Protein AF-A0A2N5WC73-F1 (afdb_monomer_lite)

Secondary structure (DSSP, 8-state):
--HHHHHHHHHHHHHHHHHHHHHHHHHHHHHHTT-HHHHHHHHHHHHHHHHHHHHHHHHHHHHHTTT--S-SEEE-SSSSSEEE-TTSHHHHHHHHHHHHHHHHHHHHHHHHHHHHHH-

pLDDT: mean 94.65, std 5.19, range [55.88, 98.25]

Foldseek 3Di:
DDPVLLVVLLCLLVVLVVLLVVLQVQLVVCVVVVVNLSNLVSQLSSLVSQLRNLCSQQVVLCVVCVVPADDQWDAGSRDHDIDGRCNYPVSVVVSVVSNVVSVVSNVVSVVVNVVVVVD

Radius of gyration: 16.81 Å; chains: 1; bounding box: 43×26×48 Å

Organism: Lactococcus lactis subsp. lactis (NCBI:txid1360)

Sequence (119 aa):
MNKEEIKKYKSLFWSSTIGSLISSAITIISFLMMNLKLGFMFMLLTAILLLTSYLSEFTSLKKEYKDNTISFSVPSLIKKGYSVNPNTTKGKISWLTKFTFPIVLSLACIFALIVFYWN

Structure (mmCIF, N/CA/C/O backbone):
data_AF-A0A2N5WC73-F1
#
_entry.id   AF-A0A2N5WC73-F1
#
loop_
_atom_site.group_PDB
_atom_site.id
_atom_site.type_symbol
_atom_site.label_atom_id
_atom_site.label_alt_id
_atom_site.label_comp_id
_atom_site.label_asym_id
_atom_site.label_entity_id
_atom_site.label_seq_id
_atom_site.pdbx_PDB_ins_code
_atom_site.Cartn_x
_atom_site.Cartn_y
_atom_site.Cartn_z
_atom_site.occupancy
_atom_site.B_iso_or_equiv
_atom_site.auth_seq_id
_atom_site.auth_comp_id
_atom_site.auth_asym_id
_atom_site.auth_atom_id
_atom_site.pdbx_PDB_model_num
ATOM 1 N N . MET A 1 1 ? 12.903 7.164 -15.396 1.00 88.81 1 MET A N 1
ATOM 2 C CA . MET A 1 1 ? 12.243 8.171 -14.523 1.00 88.81 1 MET A CA 1
ATOM 3 C C . MET A 1 1 ? 13.326 9.054 -13.893 1.00 88.81 1 MET A C 1
ATOM 5 O O . MET A 1 1 ? 14.458 8.588 -13.812 1.00 88.81 1 MET A O 1
ATOM 9 N N . ASN A 1 2 ? 13.068 10.309 -13.492 1.00 91.75 2 ASN A N 1
ATOM 10 C CA . ASN A 1 2 ? 14.135 11.144 -12.899 1.00 91.75 2 ASN A CA 1
ATOM 11 C C . ASN A 1 2 ? 14.372 10.803 -11.404 1.00 91.75 2 ASN A C 1
ATOM 13 O O . ASN A 1 2 ? 13.539 10.162 -10.758 1.00 91.75 2 ASN A O 1
ATOM 17 N N . LYS A 1 3 ? 15.520 11.213 -10.841 1.00 91.88 3 LYS A N 1
ATOM 18 C CA . LYS A 1 3 ? 15.904 10.874 -9.452 1.00 91.88 3 LYS A CA 1
ATOM 19 C C . LYS A 1 3 ? 14.964 11.472 -8.397 1.00 91.88 3 LYS A C 1
ATOM 21 O O . LYS A 1 3 ? 14.707 10.835 -7.376 1.00 91.88 3 LYS A O 1
ATOM 26 N N . GLU A 1 4 ? 14.457 12.679 -8.628 1.00 94.12 4 GLU A N 1
ATOM 27 C CA . GLU A 1 4 ? 13.560 13.374 -7.695 1.00 94.12 4 GLU A CA 1
ATOM 28 C C . GLU A 1 4 ? 12.200 12.684 -7.592 1.00 94.12 4 GLU A C 1
ATOM 30 O O . GLU A 1 4 ? 11.661 12.498 -6.502 1.00 94.12 4 GLU A O 1
ATOM 35 N N . GLU A 1 5 ? 11.676 12.224 -8.722 1.00 92.56 5 GLU A N 1
ATOM 36 C CA . GLU A 1 5 ? 10.417 11.503 -8.802 1.00 92.56 5 GLU A CA 1
ATOM 37 C C . GLU A 1 5 ? 10.519 10.138 -8.104 1.00 92.56 5 GLU A C 1
ATOM 39 O O . GLU A 1 5 ? 9.649 9.786 -7.304 1.00 92.56 5 GLU A O 1
ATOM 44 N N . ILE A 1 6 ? 11.631 9.412 -8.291 1.00 92.62 6 ILE A N 1
ATOM 45 C CA . ILE A 1 6 ? 11.919 8.184 -7.526 1.00 92.62 6 ILE A CA 1
ATOM 46 C C . ILE A 1 6 ? 11.950 8.481 -6.019 1.00 92.62 6 ILE A C 1
ATOM 48 O O . ILE A 1 6 ? 11.352 7.743 -5.233 1.00 92.62 6 ILE A O 1
ATOM 52 N N . LYS A 1 7 ? 12.605 9.573 -5.597 1.00 94.88 7 LYS A N 1
ATOM 53 C CA . LYS A 1 7 ? 12.661 9.983 -4.183 1.00 94.88 7 LYS A CA 1
ATOM 54 C C . LYS A 1 7 ? 11.265 10.268 -3.623 1.00 94.88 7 LYS A C 1
ATOM 56 O O . LYS A 1 7 ? 10.985 9.856 -2.498 1.00 94.88 7 LYS A O 1
ATOM 61 N N . LYS A 1 8 ? 10.384 10.908 -4.399 1.00 95.88 8 LYS A N 1
ATOM 62 C CA . LYS A 1 8 ? 8.989 11.173 -4.014 1.00 95.88 8 LYS A CA 1
ATOM 63 C C . LYS A 1 8 ? 8.205 9.878 -3.799 1.00 95.88 8 LYS A C 1
ATOM 65 O O . LYS A 1 8 ? 7.625 9.703 -2.731 1.00 95.88 8 LYS A O 1
ATOM 70 N N . TYR A 1 9 ? 8.237 8.949 -4.758 1.00 96.00 9 TYR A N 1
ATOM 71 C CA . TYR A 1 9 ? 7.564 7.651 -4.612 1.00 96.00 9 TYR A CA 1
ATOM 72 C C . TYR A 1 9 ? 8.120 6.845 -3.437 1.00 96.00 9 TYR A C 1
ATOM 74 O O . TYR A 1 9 ? 7.362 6.276 -2.649 1.00 96.00 9 TYR A O 1
ATOM 82 N N . LYS A 1 10 ? 9.445 6.847 -3.265 1.00 96.00 10 LYS A N 1
ATOM 83 C CA . LYS A 1 10 ? 10.099 6.182 -2.139 1.00 96.00 10 LYS A CA 1
ATOM 84 C C . LYS A 1 10 ? 9.667 6.778 -0.801 1.00 96.00 10 LYS A C 1
ATOM 86 O O . LYS A 1 10 ? 9.328 6.029 0.109 1.00 96.00 10 LYS A O 1
ATOM 91 N N . SER A 1 11 ? 9.650 8.104 -0.689 1.00 96.38 11 SER A N 1
ATOM 92 C CA . SER A 1 11 ? 9.187 8.797 0.513 1.00 96.38 11 SER A CA 1
ATOM 93 C C . SER A 1 11 ? 7.734 8.447 0.827 1.00 96.38 11 SER A C 1
ATOM 95 O O . SER A 1 11 ? 7.464 8.022 1.944 1.00 96.38 11 SER A O 1
ATOM 97 N N . LEU A 1 12 ? 6.841 8.525 -0.166 1.00 96.88 12 LEU A N 1
ATOM 98 C CA . LEU A 1 12 ? 5.423 8.198 -0.009 1.00 96.88 12 LEU A CA 1
ATOM 99 C C . LEU A 1 12 ? 5.200 6.741 0.412 1.00 96.88 12 LEU A C 1
ATOM 101 O O . LEU A 1 12 ? 4.375 6.466 1.280 1.00 96.88 12 LEU A O 1
ATOM 105 N N . PHE A 1 13 ? 5.945 5.805 -0.180 1.00 97.44 13 PHE A N 1
ATOM 106 C CA . PHE A 1 13 ? 5.875 4.391 0.181 1.00 97.44 13 PHE A CA 1
ATOM 107 C C . PHE A 1 13 ? 6.269 4.173 1.642 1.00 97.44 13 PHE A C 1
ATOM 109 O O . PHE A 1 13 ? 5.531 3.538 2.395 1.00 97.44 13 PHE A O 1
ATOM 116 N N . TRP A 1 14 ? 7.421 4.704 2.061 1.00 97.44 14 TRP A N 1
ATOM 117 C CA . TRP A 1 14 ? 7.927 4.477 3.414 1.00 97.44 14 TRP A CA 1
ATOM 118 C C . TRP A 1 14 ? 7.109 5.212 4.471 1.00 97.44 14 TRP A C 1
ATOM 120 O O . TRP A 1 14 ? 6.800 4.608 5.494 1.00 97.44 14 TRP A O 1
ATOM 130 N N . SER A 1 15 ? 6.692 6.458 4.222 1.00 97.62 15 SER A N 1
ATOM 131 C CA . SER A 1 15 ? 5.833 7.194 5.155 1.00 97.62 15 SER A CA 1
ATOM 132 C C . SER A 1 15 ? 4.484 6.503 5.338 1.00 97.62 15 SER A C 1
ATOM 134 O O . SER A 1 15 ? 4.050 6.314 6.471 1.00 97.62 15 SER A O 1
ATOM 136 N N . SER A 1 16 ? 3.864 6.035 4.250 1.00 97.50 16 SER A N 1
ATOM 137 C CA . SER A 1 16 ? 2.593 5.307 4.322 1.00 97.50 16 SER A CA 1
ATOM 138 C C . SER A 1 16 ? 2.759 3.945 4.996 1.00 97.50 16 SER A C 1
ATOM 140 O O . SER A 1 16 ? 1.929 3.553 5.807 1.00 97.50 16 SER A O 1
ATOM 142 N N . THR A 1 17 ? 3.859 3.237 4.730 1.00 97.00 17 THR A N 1
ATOM 143 C CA . THR A 1 17 ? 4.155 1.951 5.382 1.00 97.00 17 THR A CA 1
ATOM 144 C C . THR A 1 17 ? 4.337 2.129 6.890 1.00 97.00 17 THR A C 1
ATOM 146 O O . THR A 1 17 ? 3.682 1.438 7.666 1.00 97.00 17 THR A O 1
ATOM 149 N N . ILE A 1 18 ? 5.156 3.092 7.322 1.00 98.00 18 ILE A N 1
ATOM 150 C CA . ILE A 1 18 ? 5.361 3.395 8.747 1.00 98.00 18 ILE A CA 1
ATOM 151 C C . ILE A 1 18 ? 4.046 3.842 9.393 1.00 98.00 18 ILE A C 1
ATOM 153 O O . ILE A 1 18 ? 3.672 3.325 10.443 1.00 98.00 18 ILE A O 1
ATOM 157 N N . GLY A 1 19 ? 3.306 4.741 8.739 1.00 97.94 19 GLY A N 1
ATOM 158 C CA . GLY A 1 19 ? 1.997 5.182 9.210 1.00 97.94 19 GLY A CA 1
ATOM 159 C C . GLY A 1 19 ? 1.012 4.020 9.367 1.00 97.94 19 GLY A C 1
ATOM 160 O O . GLY A 1 19 ? 0.307 3.958 10.368 1.00 97.94 19 GLY A O 1
ATOM 161 N N . SER A 1 20 ? 0.999 3.062 8.432 1.00 97.94 20 SER A N 1
ATOM 162 C CA . SER A 1 20 ? 0.130 1.880 8.512 1.00 97.94 20 SER A CA 1
ATOM 163 C C . SER A 1 20 ? 0.465 0.989 9.709 1.00 97.94 20 SER A C 1
ATOM 165 O O . SER A 1 20 ? -0.443 0.481 10.363 1.00 97.94 20 SER A O 1
ATOM 167 N N . LEU A 1 21 ? 1.750 0.844 10.051 1.00 97.94 21 LEU A N 1
ATOM 168 C CA . LEU A 1 21 ? 2.186 0.083 11.224 1.00 97.94 21 LEU A CA 1
ATOM 169 C C . LEU A 1 21 ? 1.751 0.768 12.522 1.00 97.94 21 LEU A C 1
ATOM 171 O O . LEU A 1 21 ? 1.181 0.115 13.394 1.00 97.94 21 LEU A O 1
ATOM 175 N N . ILE A 1 22 ? 1.953 2.086 12.624 1.00 98.25 22 ILE A N 1
ATOM 176 C CA . ILE A 1 22 ? 1.513 2.881 13.780 1.00 98.25 22 ILE A CA 1
ATOM 177 C C . ILE A 1 22 ? -0.012 2.793 13.931 1.00 98.25 22 ILE A C 1
ATOM 179 O O . ILE A 1 22 ? -0.517 2.485 15.007 1.00 98.25 22 ILE A O 1
ATOM 183 N N . SER A 1 23 ? -0.748 2.987 12.836 1.00 97.88 23 SER A N 1
ATOM 184 C CA . SER A 1 23 ? -2.210 2.893 12.804 1.00 97.88 23 SER A CA 1
ATOM 185 C C . SER A 1 23 ? -2.710 1.501 13.212 1.00 97.88 23 SER A C 1
ATOM 187 O O . SER A 1 23 ? -3.681 1.370 13.959 1.00 97.88 23 SER A O 1
ATOM 189 N N . SER A 1 24 ? -2.006 0.442 12.805 1.00 97.69 24 SER A N 1
ATOM 190 C CA . SER A 1 24 ? -2.323 -0.936 13.201 1.00 97.69 24 SER A CA 1
ATOM 191 C C . SER A 1 24 ? -2.088 -1.174 14.692 1.00 97.69 24 SER A C 1
ATOM 193 O O . SER A 1 24 ? -2.915 -1.803 15.346 1.00 97.69 24 SER A O 1
ATOM 195 N N . ALA A 1 25 ? -1.008 -0.630 15.259 1.00 98.12 25 ALA A N 1
ATOM 196 C CA . ALA A 1 25 ? -0.762 -0.702 16.698 1.00 98.12 25 ALA A CA 1
ATOM 197 C C . ALA A 1 25 ? -1.880 -0.003 17.492 1.00 98.12 25 ALA A C 1
ATOM 199 O O . ALA A 1 25 ? -2.405 -0.572 18.448 1.00 98.12 25 ALA A O 1
ATOM 200 N N . ILE A 1 26 ? -2.314 1.183 17.050 1.00 97.88 26 ILE A N 1
ATOM 201 C CA . ILE A 1 26 ? -3.430 1.911 17.674 1.00 97.88 26 ILE A CA 1
ATOM 202 C C . ILE A 1 26 ? -4.748 1.136 17.535 1.00 97.88 26 ILE A C 1
ATOM 204 O O . ILE A 1 26 ? -5.538 1.100 18.478 1.00 97.88 26 ILE A O 1
ATOM 208 N N . THR A 1 27 ? -4.973 0.469 16.399 1.00 97.75 27 THR A N 1
ATOM 209 C CA . THR A 1 27 ? -6.134 -0.414 16.191 1.00 97.75 27 THR A CA 1
ATOM 210 C C . THR A 1 27 ? -6.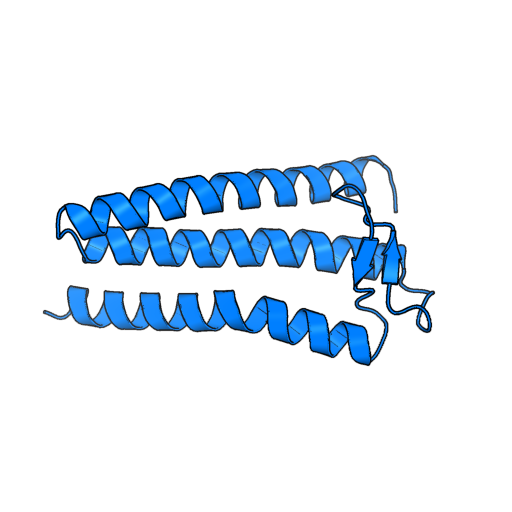187 -1.513 17.254 1.00 97.75 27 THR A C 1
ATOM 212 O O . THR A 1 27 ? -7.215 -1.690 17.904 1.00 97.75 27 THR A O 1
ATOM 215 N N . ILE A 1 28 ? -5.066 -2.211 17.475 1.00 97.88 28 ILE A N 1
ATOM 216 C CA . ILE A 1 28 ? -4.959 -3.288 18.472 1.00 97.88 28 ILE A CA 1
ATOM 217 C C . ILE A 1 28 ? -5.235 -2.745 19.877 1.00 97.88 28 ILE A C 1
ATOM 219 O O . ILE A 1 28 ? -6.059 -3.305 20.594 1.00 97.88 28 ILE A O 1
ATOM 223 N N . ILE A 1 29 ? -4.601 -1.628 20.251 1.00 97.94 29 ILE A N 1
ATOM 224 C CA . ILE A 1 29 ? -4.815 -0.983 21.557 1.00 97.94 29 ILE A CA 1
ATOM 225 C C . ILE A 1 29 ? -6.291 -0.608 21.738 1.00 97.94 29 ILE A C 1
ATOM 227 O O . ILE A 1 29 ? -6.876 -0.890 22.780 1.00 97.94 29 ILE A O 1
ATOM 231 N N . SER A 1 30 ? -6.920 -0.033 20.712 1.00 96.94 30 SER A N 1
ATOM 232 C CA . SER A 1 30 ? -8.327 0.379 20.766 1.00 96.94 30 SER A CA 1
ATOM 233 C C . SER A 1 30 ? -9.262 -0.806 21.004 1.00 96.94 30 SER A C 1
ATOM 235 O O . SER A 1 30 ? -10.177 -0.711 21.819 1.00 96.94 30 SER A O 1
ATOM 237 N N . PHE A 1 31 ? -9.014 -1.940 20.342 1.00 94.88 31 PHE A N 1
ATOM 238 C CA . PHE A 1 31 ? -9.783 -3.166 20.561 1.00 94.88 31 PHE A CA 1
ATOM 239 C C . PHE A 1 31 ? -9.555 -3.770 21.948 1.00 94.88 31 PHE A C 1
ATOM 241 O O . PHE A 1 31 ? -10.522 -4.194 22.575 1.00 94.88 31 PHE A O 1
ATOM 248 N N . LEU A 1 32 ? -8.321 -3.749 22.463 1.00 96.88 32 LEU A N 1
ATOM 249 C CA . LEU A 1 32 ? -8.027 -4.183 23.835 1.00 96.88 32 LEU A CA 1
ATOM 250 C C . LEU A 1 32 ? -8.745 -3.318 24.881 1.00 96.88 32 LEU A C 1
ATOM 252 O O . LEU A 1 32 ? -9.188 -3.829 25.903 1.00 96.88 32 LEU A O 1
ATOM 256 N N . MET A 1 33 ? -8.912 -2.023 24.605 1.00 96.38 33 MET A N 1
ATOM 257 C CA . MET A 1 33 ? -9.673 -1.091 25.446 1.00 96.38 33 MET A CA 1
ATOM 258 C C . MET A 1 33 ? -11.192 -1.140 25.197 1.00 96.38 33 MET A C 1
ATOM 260 O O . MET A 1 33 ? -11.915 -0.285 25.702 1.00 96.38 33 MET A O 1
ATOM 264 N N . MET A 1 34 ? -11.683 -2.093 24.394 1.00 94.25 34 MET A N 1
ATOM 265 C CA . MET A 1 34 ? -13.086 -2.211 23.965 1.00 94.25 34 MET A CA 1
ATOM 266 C C . MET A 1 34 ? -13.652 -0.967 23.254 1.00 94.25 34 MET A C 1
ATOM 268 O O . MET A 1 34 ? -14.860 -0.847 23.052 1.00 94.25 34 MET A O 1
ATOM 272 N N . ASN A 1 35 ? -12.794 -0.056 22.789 1.00 94.94 35 ASN A N 1
ATOM 273 C CA . ASN A 1 35 ? -13.195 1.091 21.985 1.00 94.94 35 ASN A CA 1
ATOM 274 C C . ASN A 1 35 ? -13.236 0.698 20.502 1.00 94.94 35 ASN A C 1
ATOM 276 O O . ASN A 1 35 ? -12.367 1.056 19.701 1.00 94.94 35 ASN A O 1
ATOM 280 N N . LEU A 1 36 ? -14.259 -0.081 20.144 1.00 92.38 36 LEU A N 1
ATOM 281 C CA . LEU A 1 36 ? -14.412 -0.654 18.804 1.00 92.38 36 LEU A CA 1
ATOM 282 C C . LEU A 1 36 ? -14.497 0.421 17.718 1.00 92.38 36 LEU A C 1
ATOM 284 O O . LEU A 1 36 ? -13.869 0.283 16.673 1.00 92.38 36 LEU A O 1
ATOM 288 N N . LYS A 1 37 ? -15.202 1.525 17.986 1.00 93.25 37 LYS A N 1
ATOM 289 C CA . LYS A 1 37 ? -15.332 2.657 17.060 1.00 93.25 37 LYS A CA 1
ATOM 290 C C . LYS A 1 37 ? -13.971 3.239 16.679 1.00 93.25 37 LYS A C 1
ATOM 292 O O . LYS A 1 37 ? -13.676 3.385 15.495 1.00 93.25 37 LYS A O 1
ATOM 297 N N . LEU A 1 38 ? -13.131 3.525 17.676 1.00 94.69 38 LEU A N 1
ATOM 298 C CA . LEU A 1 38 ? -11.774 4.016 17.444 1.00 94.69 38 LEU A CA 1
ATOM 299 C C . LEU A 1 38 ? -10.927 2.969 16.710 1.00 94.69 38 LEU A C 1
ATOM 301 O O . LEU A 1 38 ? -10.211 3.303 15.767 1.00 94.69 38 LEU A O 1
ATOM 305 N N . GLY A 1 39 ? -11.072 1.694 17.082 1.00 96.62 39 GLY A N 1
ATOM 306 C CA . GLY A 1 39 ? -10.396 0.588 16.412 1.00 96.62 39 GLY A CA 1
ATOM 307 C C . GLY A 1 39 ? -10.727 0.509 14.921 1.00 96.62 39 GLY A C 1
ATOM 308 O O . GLY A 1 39 ? -9.813 0.466 14.103 1.00 96.62 39 GLY A O 1
ATOM 309 N N . PHE A 1 40 ? -12.003 0.589 14.533 1.00 96.31 40 PHE A N 1
ATOM 310 C CA . PHE A 1 40 ? -12.399 0.578 13.120 1.00 96.31 40 PHE A CA 1
ATOM 311 C C . PHE A 1 40 ? -11.941 1.824 12.350 1.00 96.31 40 PHE A C 1
ATOM 313 O O . PHE A 1 40 ? -11.596 1.708 11.174 1.00 96.31 40 PHE A O 1
ATOM 320 N N . MET A 1 41 ? -11.866 2.999 12.986 1.00 96.62 41 MET A N 1
ATOM 321 C CA . MET A 1 41 ? -11.294 4.197 12.351 1.00 96.62 41 MET A CA 1
ATOM 322 C C . MET A 1 41 ? -9.812 4.022 12.016 1.00 96.62 41 MET A C 1
ATOM 324 O O . MET A 1 41 ? -9.390 4.301 10.893 1.00 96.62 41 MET A O 1
ATOM 328 N N . PHE A 1 42 ? -9.018 3.537 12.972 1.00 97.75 42 PHE A N 1
ATOM 329 C CA . PHE A 1 42 ? -7.595 3.293 12.740 1.00 97.75 42 PHE A CA 1
ATOM 330 C C . PHE A 1 42 ? -7.359 2.088 11.823 1.00 97.75 42 PHE A C 1
ATOM 332 O O . PHE A 1 42 ? -6.413 2.097 11.038 1.00 97.75 42 PHE A O 1
ATOM 339 N N . MET A 1 43 ? -8.247 1.096 11.820 1.00 97.62 43 MET A N 1
AT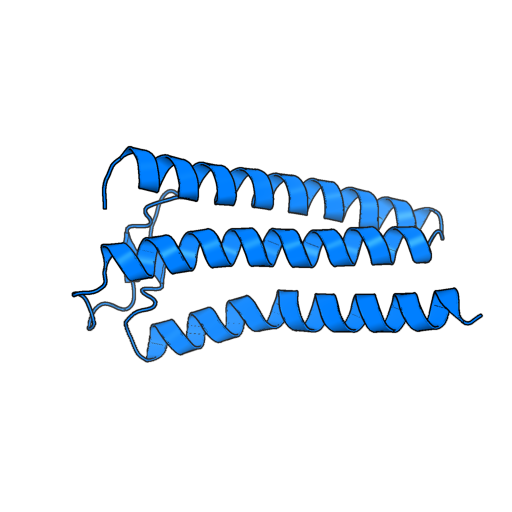OM 340 C CA . MET A 1 43 ? -8.187 -0.005 10.861 1.00 97.62 43 MET A CA 1
ATOM 341 C C . MET A 1 43 ? -8.453 0.479 9.428 1.00 97.62 43 MET A C 1
ATOM 343 O O . MET A 1 43 ? -7.728 0.100 8.505 1.00 97.62 43 MET A O 1
ATOM 347 N N . LEU A 1 44 ? -9.429 1.374 9.241 1.00 97.94 44 LEU A N 1
ATOM 348 C CA . LEU A 1 44 ? -9.678 2.037 7.960 1.00 97.94 44 LEU A CA 1
ATOM 349 C C . LEU A 1 44 ? -8.464 2.865 7.519 1.00 97.94 44 LEU A C 1
ATOM 351 O O . LEU A 1 44 ? -8.028 2.764 6.372 1.00 97.94 44 LEU A O 1
ATOM 355 N N . LEU A 1 45 ? -7.870 3.637 8.433 1.00 98.19 45 LEU A N 1
ATOM 356 C CA . LEU A 1 45 ? -6.656 4.404 8.150 1.00 98.19 45 LEU A CA 1
ATOM 357 C C . LEU A 1 45 ? -5.487 3.493 7.744 1.00 98.19 45 LEU A C 1
ATOM 359 O O . LEU A 1 45 ? -4.799 3.780 6.765 1.00 98.19 45 LEU A O 1
ATOM 363 N N . THR A 1 46 ? -5.297 2.362 8.430 1.00 97.88 46 THR A N 1
ATOM 364 C CA . THR A 1 46 ? -4.306 1.343 8.056 1.00 97.88 46 THR A CA 1
ATOM 365 C C . THR A 1 46 ? -4.520 0.872 6.623 1.00 97.88 46 THR A C 1
ATOM 367 O O . THR A 1 46 ? -3.567 0.824 5.844 1.00 97.88 46 THR A O 1
ATOM 370 N N . ALA A 1 47 ? -5.762 0.554 6.254 1.00 97.81 47 ALA A N 1
ATOM 371 C CA . ALA A 1 47 ? -6.100 0.084 4.917 1.00 97.81 47 ALA A CA 1
ATOM 372 C C . ALA A 1 47 ? -5.774 1.134 3.838 1.00 97.81 47 ALA A C 1
ATOM 374 O O . ALA A 1 47 ? -5.147 0.809 2.826 1.00 97.81 47 ALA A O 1
ATOM 375 N N . ILE A 1 48 ? -6.108 2.405 4.085 1.00 97.94 48 ILE A N 1
ATOM 376 C CA . ILE A 1 48 ? -5.808 3.530 3.183 1.00 97.94 48 ILE A CA 1
ATOM 377 C C . ILE A 1 48 ? -4.294 3.728 3.024 1.00 97.94 48 ILE A C 1
ATOM 379 O O . ILE A 1 48 ? -3.799 3.925 1.910 1.00 97.94 48 ILE A O 1
ATOM 383 N N . LEU A 1 49 ? -3.534 3.654 4.117 1.00 98.12 49 LEU A N 1
ATOM 384 C CA . LEU A 1 49 ? -2.080 3.821 4.089 1.00 98.12 49 LEU A CA 1
ATOM 385 C C . LEU A 1 49 ? -1.382 2.653 3.376 1.00 98.12 49 LEU A C 1
ATOM 387 O O . LEU A 1 49 ?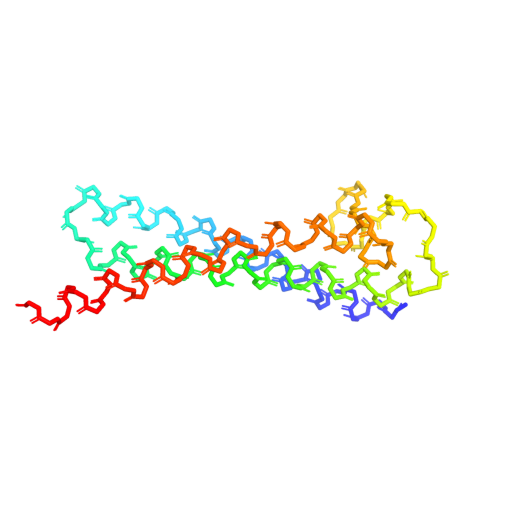 -0.473 2.878 2.573 1.00 98.12 49 LEU A O 1
ATOM 391 N N . LEU A 1 50 ? -1.845 1.416 3.580 1.00 97.31 50 LEU A N 1
ATOM 392 C CA . LEU A 1 50 ? -1.376 0.255 2.817 1.00 97.31 50 LEU A CA 1
ATOM 393 C C . LEU A 1 50 ? -1.656 0.422 1.320 1.00 97.31 50 LEU A C 1
ATOM 395 O O . LEU A 1 50 ? -0.754 0.233 0.503 1.00 97.31 50 LEU A O 1
ATOM 399 N N . LEU A 1 51 ? -2.874 0.840 0.959 1.00 97.50 51 LEU A N 1
ATOM 400 C CA . LEU A 1 51 ? -3.241 1.104 -0.432 1.00 97.50 51 LEU A CA 1
ATOM 401 C C . LEU A 1 51 ? -2.348 2.185 -1.052 1.00 97.50 51 LEU A C 1
ATOM 403 O O . LEU A 1 51 ? -1.854 2.012 -2.163 1.00 97.50 51 LEU A O 1
ATOM 407 N N . THR A 1 52 ? -2.087 3.267 -0.318 1.00 97.25 52 THR A N 1
ATOM 408 C CA . THR A 1 52 ? -1.215 4.367 -0.759 1.00 97.25 52 THR A CA 1
ATOM 409 C C . THR A 1 52 ? 0.219 3.889 -0.988 1.00 97.25 52 THR A C 1
ATOM 411 O O . THR A 1 52 ? 0.827 4.209 -2.012 1.00 97.25 52 THR A O 1
ATOM 414 N N . SER A 1 53 ? 0.748 3.065 -0.078 1.00 97.00 53 SER A N 1
ATOM 415 C CA . SER A 1 53 ? 2.064 2.439 -0.228 1.00 97.00 53 SER A CA 1
ATOM 416 C C . SER A 1 53 ? 2.126 1.583 -1.500 1.00 97.00 53 SER A C 1
ATOM 418 O O . SER A 1 53 ? 3.001 1.774 -2.351 1.00 97.00 53 SER A O 1
ATOM 420 N N . TYR A 1 54 ? 1.139 0.706 -1.702 1.00 96.12 54 TYR A N 1
ATOM 421 C CA . TYR A 1 54 ? 1.070 -0.161 -2.879 1.00 96.12 54 TYR A CA 1
ATOM 422 C C . TYR A 1 54 ? 0.902 0.621 -4.183 1.00 96.12 54 TYR A C 1
ATOM 424 O O . TYR A 1 54 ? 1.556 0.293 -5.170 1.00 96.12 54 TYR A O 1
ATOM 432 N N . LEU A 1 55 ? 0.079 1.672 -4.196 1.00 97.00 55 LEU A N 1
ATOM 433 C CA . LEU A 1 55 ? -0.102 2.541 -5.360 1.00 97.00 55 LEU A CA 1
ATOM 434 C C . LEU A 1 55 ? 1.184 3.282 -5.724 1.00 97.00 55 LEU A C 1
ATOM 436 O O . LEU A 1 55 ? 1.497 3.403 -6.910 1.00 97.00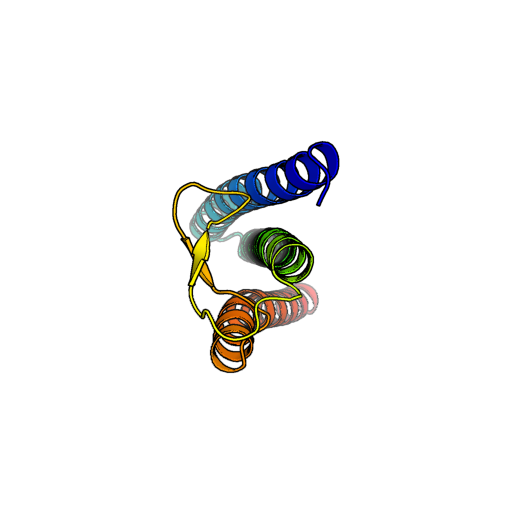 55 LEU A O 1
ATOM 440 N N . SER A 1 56 ? 1.943 3.743 -4.727 1.00 96.12 56 SER A N 1
ATOM 441 C CA . SER A 1 56 ? 3.244 4.379 -4.947 1.00 96.12 56 SER A CA 1
ATOM 442 C C . SER A 1 56 ? 4.214 3.423 -5.649 1.00 96.12 56 SER A C 1
ATOM 444 O O . SER A 1 56 ? 4.788 3.756 -6.691 1.00 96.12 56 SER A O 1
ATOM 446 N N . GLU A 1 57 ? 4.338 2.193 -5.137 1.00 96.56 57 GLU A N 1
ATOM 447 C CA . GLU A 1 57 ? 5.193 1.166 -5.739 1.00 96.56 57 GLU A CA 1
ATOM 448 C C . GLU A 1 57 ? 4.713 0.783 -7.143 1.00 96.56 57 GLU A C 1
ATOM 450 O O . GLU A 1 57 ? 5.494 0.855 -8.093 1.00 96.56 57 GLU A O 1
ATOM 455 N N . PHE A 1 58 ? 3.426 0.476 -7.304 1.00 96.88 58 PHE A N 1
ATOM 456 C CA . PHE A 1 58 ? 2.825 0.136 -8.591 1.00 96.88 58 PHE A CA 1
ATOM 457 C C . PHE A 1 58 ? 3.069 1.210 -9.651 1.00 96.88 58 PHE A C 1
ATOM 459 O O . PHE A 1 58 ? 3.521 0.898 -10.751 1.00 96.88 58 PHE A O 1
ATOM 466 N N . THR A 1 59 ? 2.801 2.476 -9.325 1.00 96.06 59 THR A N 1
ATOM 467 C CA . THR A 1 59 ? 2.921 3.587 -10.279 1.00 96.06 59 THR A CA 1
ATOM 468 C C . THR A 1 59 ? 4.371 3.790 -10.700 1.00 96.06 59 THR A C 1
ATOM 470 O O . THR A 1 59 ? 4.648 3.925 -11.892 1.00 96.06 59 THR A O 1
ATOM 473 N N . SER A 1 60 ? 5.301 3.740 -9.740 1.00 96.75 60 SER A N 1
ATOM 474 C CA . SER A 1 60 ? 6.733 3.875 -10.018 1.00 96.75 60 SER A CA 1
ATOM 475 C C . SER A 1 60 ? 7.242 2.777 -10.963 1.00 96.75 60 SER A C 1
ATOM 477 O O . SER A 1 60 ? 7.898 3.075 -11.960 1.00 96.75 60 SER A O 1
ATOM 479 N N . LEU A 1 61 ? 6.870 1.515 -10.714 1.00 96.44 61 LEU A N 1
ATOM 480 C CA . LEU A 1 61 ? 7.281 0.372 -11.530 1.00 96.44 61 LEU A CA 1
ATOM 481 C C . LEU A 1 61 ? 6.607 0.382 -12.901 1.00 96.44 61 LEU A C 1
ATOM 483 O O . LEU A 1 61 ? 7.254 0.098 -13.905 1.00 96.44 61 LEU A O 1
ATOM 487 N N . LYS A 1 62 ? 5.320 0.743 -12.958 1.00 95.38 62 LYS A N 1
ATOM 488 C CA . LYS A 1 62 ? 4.568 0.850 -14.211 1.00 95.38 62 LYS A CA 1
ATOM 489 C C . LYS A 1 62 ? 5.196 1.877 -15.144 1.00 95.38 62 LYS A C 1
ATOM 491 O O . LYS A 1 62 ? 5.293 1.614 -16.339 1.00 95.38 62 LYS A O 1
ATOM 496 N N . LYS A 1 63 ? 5.639 3.011 -14.591 1.00 95.62 63 LYS A N 1
ATOM 497 C CA . LYS A 1 63 ? 6.278 4.092 -15.345 1.00 95.62 63 LYS A CA 1
ATOM 498 C C . LYS A 1 63 ? 7.693 3.732 -15.795 1.00 95.62 63 LYS A C 1
ATOM 500 O O . LYS A 1 63 ? 8.020 3.960 -16.955 1.00 95.62 63 LYS A O 1
ATOM 505 N N . GLU A 1 64 ? 8.514 3.177 -14.906 1.00 95.75 64 GLU A N 1
ATOM 506 C CA . GLU A 1 64 ? 9.910 2.847 -15.222 1.00 95.75 64 GLU A CA 1
ATOM 507 C C . GLU A 1 64 ? 10.030 1.687 -16.213 1.00 95.75 64 GLU A C 1
ATOM 509 O O . GLU A 1 64 ? 10.810 1.756 -17.155 1.00 95.75 64 GLU A O 1
ATOM 514 N N . TYR A 1 65 ? 9.223 0.640 -16.038 1.00 95.12 65 TYR A N 1
ATOM 515 C CA . TYR A 1 65 ? 9.301 -0.587 -16.831 1.00 95.12 65 TYR A CA 1
ATOM 516 C C . TYR A 1 65 ? 8.229 -0.663 -17.921 1.00 95.12 65 TYR A C 1
ATOM 518 O O . TYR A 1 65 ? 7.831 -1.762 -18.303 1.00 95.12 65 TYR A O 1
ATOM 526 N N . LYS A 1 66 ? 7.727 0.482 -18.408 1.00 93.75 66 LYS A N 1
ATOM 527 C CA . LYS A 1 66 ? 6.630 0.549 -19.396 1.00 93.75 66 LYS A CA 1
ATOM 528 C C . LYS A 1 66 ? 6.910 -0.268 -20.667 1.00 93.75 66 LYS A C 1
ATOM 530 O O . LYS A 1 66 ? 5.999 -0.893 -21.197 1.00 93.75 66 LYS A O 1
ATOM 535 N N . ASP A 1 67 ? 8.172 -0.303 -21.096 1.00 94.06 67 ASP A N 1
ATOM 536 C CA . ASP A 1 67 ? 8.611 -0.978 -22.321 1.00 94.06 67 ASP A CA 1
ATOM 537 C C . ASP A 1 67 ? 8.967 -2.456 -22.068 1.00 94.06 67 ASP A C 1
ATOM 539 O O . ASP A 1 67 ? 9.125 -3.237 -23.003 1.00 94.06 67 ASP A O 1
ATOM 543 N N . ASN A 1 68 ? 9.055 -2.876 -20.799 1.00 90.94 68 ASN A N 1
ATOM 544 C CA . ASN A 1 68 ? 9.276 -4.269 -20.429 1.00 90.94 68 ASN A CA 1
ATOM 545 C C . ASN A 1 68 ? 7.936 -4.957 -20.138 1.00 90.94 68 ASN A C 1
ATOM 547 O O . ASN A 1 68 ? 7.395 -4.871 -19.035 1.00 90.94 68 ASN A O 1
ATOM 551 N N . THR A 1 69 ? 7.420 -5.686 -21.124 1.00 90.00 69 THR A N 1
ATOM 552 C CA . THR A 1 69 ? 6.142 -6.417 -21.043 1.00 90.00 69 THR A CA 1
ATOM 553 C C . THR A 1 69 ? 6.307 -7.930 -20.870 1.00 90.00 69 THR A C 1
ATOM 555 O O . THR A 1 69 ? 5.311 -8.648 -20.776 1.00 90.00 69 THR A O 1
ATOM 558 N N . ILE A 1 70 ? 7.549 -8.419 -20.777 1.00 90.19 70 ILE A N 1
ATOM 559 C CA . ILE A 1 70 ? 7.877 -9.854 -20.762 1.00 90.19 70 ILE A CA 1
ATOM 560 C C . ILE A 1 70 ? 8.306 -10.303 -19.360 1.00 90.19 70 ILE A C 1
ATOM 562 O O . ILE A 1 70 ? 7.831 -11.321 -18.853 1.00 90.19 70 ILE A O 1
ATOM 566 N N . SER A 1 71 ? 9.187 -9.548 -18.697 1.00 93.06 71 SER A N 1
ATOM 567 C CA . SER A 1 71 ? 9.744 -9.938 -17.399 1.00 93.06 71 SER A CA 1
ATOM 568 C C . SER A 1 71 ? 8.722 -9.753 -16.279 1.00 93.06 71 SER A C 1
ATOM 570 O O . SER A 1 71 ? 8.315 -8.630 -15.989 1.00 93.06 71 SER A O 1
ATOM 572 N N . PHE A 1 72 ? 8.343 -10.839 -15.598 1.00 93.25 72 PHE A N 1
ATOM 573 C CA . PHE A 1 72 ? 7.432 -10.782 -14.445 1.00 93.25 72 PHE A CA 1
ATOM 574 C C . PHE A 1 72 ? 8.063 -10.114 -13.212 1.00 93.25 72 PHE A C 1
ATOM 576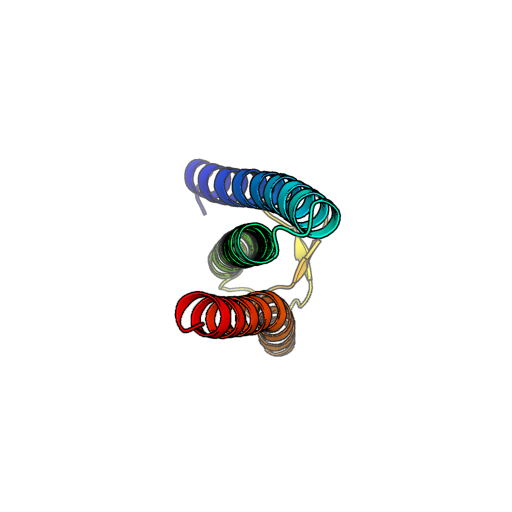 O O . PHE A 1 72 ? 7.376 -9.409 -12.476 1.00 93.25 72 PHE A O 1
ATOM 583 N N . SER A 1 73 ? 9.361 -10.326 -12.991 1.00 95.12 73 SER A N 1
ATOM 584 C CA . SER A 1 73 ? 10.116 -9.777 -11.862 1.00 95.12 73 SER A CA 1
ATOM 585 C C . SER A 1 73 ? 11.098 -8.720 -12.359 1.00 95.12 73 SER A C 1
ATOM 587 O O . SER A 1 73 ? 11.815 -8.959 -13.331 1.00 95.12 73 SER A O 1
ATOM 589 N N . VAL A 1 74 ? 11.123 -7.561 -11.706 1.00 95.50 74 VAL A N 1
ATOM 590 C CA . VAL A 1 74 ? 11.997 -6.425 -12.036 1.00 95.50 74 VAL A CA 1
ATOM 591 C C . VAL A 1 74 ? 12.630 -5.855 -10.767 1.00 95.50 74 VAL A C 1
ATO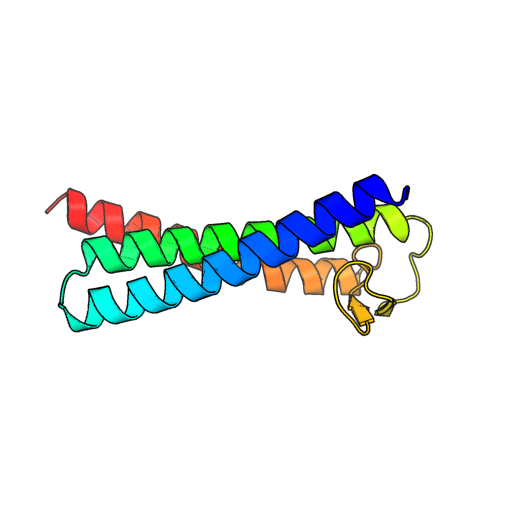M 593 O O . VAL A 1 74 ? 12.048 -5.991 -9.686 1.00 95.50 74 VAL A O 1
ATOM 596 N N . PRO A 1 75 ? 13.818 -5.231 -10.849 1.00 95.19 75 PRO A N 1
ATOM 597 C CA . PRO A 1 75 ? 14.405 -4.548 -9.704 1.00 95.19 75 PRO A CA 1
ATOM 598 C C . PRO A 1 75 ? 13.431 -3.523 -9.114 1.00 95.19 75 PRO A C 1
ATOM 600 O O . PRO A 1 75 ? 12.752 -2.789 -9.828 1.00 95.19 75 PRO A O 1
ATOM 603 N N . SER A 1 76 ? 13.335 -3.478 -7.790 1.00 92.69 76 SER A N 1
ATOM 604 C CA . SER A 1 76 ? 12.504 -2.476 -7.132 1.00 92.69 76 SER A CA 1
ATOM 605 C C . SER A 1 76 ? 13.213 -1.117 -7.107 1.00 92.69 76 SER A C 1
ATOM 607 O O . SER A 1 76 ? 14.390 -1.024 -6.763 1.00 92.69 76 SER A O 1
ATOM 609 N N . LEU A 1 77 ? 12.466 -0.045 -7.387 1.00 92.19 77 LEU A N 1
ATOM 610 C CA . LEU A 1 77 ? 12.957 1.338 -7.300 1.00 92.19 77 LEU A CA 1
ATOM 611 C C . LEU A 1 77 ? 12.888 1.928 -5.881 1.00 92.19 77 LEU A C 1
ATOM 613 O O . LEU A 1 77 ? 13.503 2.955 -5.596 1.00 92.19 77 LEU A O 1
ATOM 617 N N . ILE A 1 78 ? 12.116 1.306 -4.989 1.00 91.38 78 ILE A N 1
ATOM 618 C CA . ILE A 1 78 ? 11.726 1.888 -3.694 1.00 91.38 78 ILE A CA 1
ATOM 619 C C . ILE A 1 78 ? 12.390 1.170 -2.515 1.00 91.38 78 ILE A C 1
ATOM 621 O O . ILE A 1 78 ? 12.901 1.807 -1.586 1.00 91.38 78 ILE A O 1
ATOM 625 N N . LYS A 1 79 ? 12.379 -0.162 -2.559 1.00 90.75 79 LYS A N 1
ATOM 626 C CA . LYS A 1 79 ? 12.951 -1.076 -1.563 1.00 90.75 79 LYS A CA 1
ATOM 627 C C . LYS A 1 79 ? 14.046 -1.945 -2.180 1.00 90.75 79 LYS A C 1
ATOM 629 O O . LYS A 1 79 ? 14.115 -2.089 -3.399 1.00 90.75 79 LYS A O 1
ATOM 634 N N . LYS A 1 80 ? 14.895 -2.528 -1.334 1.00 90.12 80 LYS A N 1
ATOM 635 C CA . LYS A 1 80 ? 15.932 -3.473 -1.766 1.00 90.12 80 LYS A CA 1
ATOM 636 C C . LYS A 1 80 ? 15.278 -4.758 -2.293 1.00 90.12 80 LYS A C 1
ATOM 638 O O . LYS A 1 80 ? 14.308 -5.232 -1.708 1.00 90.12 80 LYS A O 1
ATOM 643 N N . GLY A 1 81 ? 15.833 -5.323 -3.364 1.00 94.00 81 GLY A N 1
ATOM 644 C CA . GLY A 1 81 ? 15.371 -6.576 -3.964 1.00 94.00 81 GLY A CA 1
ATOM 645 C C . GLY A 1 81 ? 14.534 -6.372 -5.227 1.00 94.00 81 GLY A C 1
ATOM 646 O O . GLY A 1 81 ? 14.695 -5.385 -5.945 1.00 94.00 81 GLY A O 1
ATOM 647 N N . TYR A 1 82 ? 13.655 -7.332 -5.496 1.00 94.81 82 TYR A N 1
ATOM 648 C CA . TYR A 1 82 ? 12.826 -7.381 -6.698 1.00 94.81 82 TYR A CA 1
ATOM 649 C C . TYR A 1 82 ? 11.354 -7.128 -6.370 1.00 94.81 82 TYR A C 1
ATOM 651 O O . TYR A 1 82 ? 10.898 -7.352 -5.247 1.00 94.81 82 TYR A O 1
ATOM 659 N N . SER A 1 83 ? 10.608 -6.662 -7.365 1.00 95.44 83 SER A N 1
ATOM 660 C CA . SER A 1 83 ? 9.161 -6.499 -7.298 1.00 95.44 83 SER A CA 1
ATOM 661 C C . SER A 1 83 ? 8.491 -7.014 -8.568 1.00 95.44 83 SER A C 1
ATOM 663 O O . SER A 1 83 ? 9.137 -7.344 -9.563 1.00 95.44 83 SER A O 1
ATOM 665 N N . VAL A 1 84 ? 7.168 -7.110 -8.510 1.00 95.81 84 VAL A N 1
ATOM 666 C CA . VAL A 1 84 ? 6.350 -7.613 -9.611 1.00 95.81 84 VAL A CA 1
ATOM 667 C C . VAL A 1 84 ? 6.157 -6.506 -10.636 1.00 95.81 84 VAL A C 1
ATOM 669 O O . VAL A 1 84 ? 5.652 -5.432 -10.307 1.00 95.81 84 VAL A O 1
ATOM 672 N N . ASN A 1 85 ? 6.500 -6.785 -11.887 1.00 96.69 85 ASN A N 1
ATOM 673 C CA . ASN A 1 85 ? 6.306 -5.868 -12.996 1.00 96.69 85 ASN A CA 1
ATOM 674 C C . ASN A 1 85 ? 4.812 -5.745 -13.349 1.00 96.69 85 ASN A C 1
ATOM 676 O O . ASN A 1 85 ? 4.229 -6.711 -13.855 1.00 96.69 85 ASN A O 1
ATOM 680 N N . PRO A 1 86 ? 4.184 -4.571 -13.158 1.00 95.75 86 PRO A N 1
ATOM 681 C CA . PRO A 1 86 ? 2.761 -4.378 -13.429 1.00 95.75 86 PRO A CA 1
ATOM 682 C C . PRO A 1 86 ? 2.398 -4.364 -14.923 1.00 95.75 86 PRO A C 1
ATOM 684 O O . PRO A 1 86 ? 1.213 -4.354 -15.251 1.00 95.75 86 PRO A O 1
ATOM 687 N N . ASN A 1 87 ? 3.376 -4.359 -15.833 1.00 96.31 87 ASN A N 1
ATOM 688 C CA . ASN A 1 87 ? 3.128 -4.296 -17.276 1.00 96.31 87 ASN A CA 1
ATOM 689 C C . ASN A 1 87 ? 2.899 -5.673 -17.921 1.00 96.31 87 ASN A C 1
ATOM 691 O O . ASN A 1 87 ? 2.373 -5.747 -19.030 1.00 96.31 87 ASN A O 1
ATOM 695 N N . THR A 1 88 ? 3.198 -6.767 -17.214 1.00 95.88 88 THR A N 1
ATOM 696 C CA . THR A 1 88 ? 2.911 -8.138 -17.676 1.00 95.88 88 THR A CA 1
ATOM 697 C C . THR A 1 88 ? 1.492 -8.576 -17.295 1.00 95.88 88 THR A C 1
ATOM 699 O O . THR A 1 88 ? 0.965 -8.146 -16.269 1.00 95.88 88 THR A O 1
ATOM 702 N N . THR A 1 89 ? 0.867 -9.484 -18.054 1.00 94.12 89 THR A N 1
ATOM 703 C CA . THR A 1 89 ? -0.472 -10.024 -17.719 1.00 94.12 89 THR A CA 1
ATOM 704 C C . THR A 1 89 ? -0.505 -10.651 -16.324 1.00 94.12 89 THR A C 1
ATOM 706 O O . THR A 1 89 ? -1.366 -10.316 -15.511 1.00 94.12 89 THR A O 1
ATOM 709 N N . LYS A 1 90 ? 0.481 -11.502 -16.003 1.00 94.56 90 LYS A N 1
ATOM 710 C CA . LYS A 1 90 ? 0.613 -12.116 -14.669 1.00 94.56 90 LYS A CA 1
ATOM 711 C C . LYS A 1 90 ? 0.852 -11.065 -13.581 1.00 94.56 90 LYS A C 1
ATOM 713 O O . LYS A 1 90 ? 0.330 -11.186 -12.475 1.00 94.56 90 LYS A O 1
ATOM 718 N N . GLY A 1 91 ? 1.612 -10.018 -13.892 1.00 95.19 91 GLY A N 1
ATOM 719 C CA . GLY A 1 91 ? 1.887 -8.924 -12.971 1.00 95.19 91 GLY A CA 1
ATOM 720 C C . GLY A 1 91 ? 0.660 -8.083 -12.645 1.00 95.19 91 GLY A C 1
ATOM 721 O O . GLY A 1 91 ? 0.435 -7.784 -11.475 1.00 95.19 91 GLY A O 1
ATOM 722 N N . LYS A 1 92 ? -0.182 -7.772 -13.641 1.00 94.62 92 LYS A N 1
ATOM 723 C CA . LYS A 1 92 ? -1.474 -7.095 -13.429 1.00 94.62 92 LYS A CA 1
ATOM 724 C C . LYS A 1 92 ? -2.354 -7.868 -12.448 1.00 94.62 92 LYS A C 1
ATOM 726 O O . LYS A 1 92 ? -2.884 -7.268 -11.519 1.00 94.62 92 LYS A O 1
ATOM 731 N N . ILE A 1 93 ? -2.453 -9.188 -12.619 1.00 95.31 93 ILE A N 1
ATOM 732 C CA . ILE A 1 93 ? -3.227 -10.064 -11.725 1.00 95.31 93 ILE A CA 1
ATOM 733 C C . ILE A 1 93 ? -2.645 -10.032 -10.306 1.00 95.31 93 ILE A C 1
ATOM 735 O O . ILE A 1 93 ? -3.378 -9.811 -9.349 1.00 95.31 93 ILE A O 1
ATOM 739 N N . SER A 1 94 ? -1.324 -10.174 -10.160 1.00 95.81 94 SER A N 1
ATOM 740 C CA . SER A 1 94 ? -0.671 -10.131 -8.844 1.00 95.81 94 SER A CA 1
ATOM 741 C C . SER A 1 94 ? -0.893 -8.798 -8.118 1.00 95.81 94 SER A C 1
ATOM 743 O O . SER A 1 94 ? -1.158 -8.782 -6.916 1.00 95.81 94 SER A O 1
ATOM 745 N N . TRP A 1 95 ? -0.824 -7.675 -8.837 1.00 97.12 95 TRP A N 1
ATOM 746 C CA . TRP A 1 95 ? -1.112 -6.358 -8.270 1.00 97.12 95 TRP A CA 1
ATOM 747 C C . TRP A 1 95 ? -2.583 -6.180 -7.910 1.00 97.12 95 TRP A C 1
ATOM 749 O O . TRP A 1 95 ? -2.867 -5.639 -6.845 1.00 97.12 95 TRP A O 1
ATOM 759 N N . LEU A 1 96 ? -3.505 -6.686 -8.734 1.00 95.00 96 LEU A N 1
ATOM 760 C CA . LEU A 1 96 ? -4.928 -6.697 -8.407 1.00 95.00 96 LEU A CA 1
ATOM 761 C C . LEU A 1 96 ? -5.164 -7.399 -7.065 1.00 95.00 96 LEU A C 1
ATOM 763 O O . LEU A 1 96 ? -5.772 -6.808 -6.182 1.00 95.00 96 LEU A O 1
ATOM 767 N N . THR A 1 97 ? -4.589 -8.589 -6.863 1.00 92.38 97 THR A N 1
ATOM 768 C CA . THR A 1 97 ? -4.691 -9.317 -5.589 1.00 92.38 97 THR A CA 1
ATOM 769 C C . THR A 1 97 ? -4.135 -8.513 -4.409 1.00 92.38 97 THR A C 1
ATOM 771 O O . THR A 1 97 ? -4.746 -8.497 -3.341 1.00 92.38 97 THR A O 1
ATOM 774 N N . LYS A 1 98 ? -3.010 -7.802 -4.589 1.00 94.00 98 LYS A N 1
ATOM 775 C CA . LYS A 1 98 ? -2.449 -6.921 -3.546 1.00 94.00 98 LYS A CA 1
ATOM 776 C C . LYS A 1 98 ? -3.379 -5.758 -3.199 1.00 94.00 98 LYS A C 1
ATOM 778 O O . LYS A 1 98 ? -3.449 -5.379 -2.035 1.00 94.00 98 LYS A O 1
ATOM 783 N N . PHE A 1 99 ? -4.081 -5.193 -4.180 1.00 96.69 99 PHE A N 1
ATOM 784 C CA . PHE A 1 99 ? -5.038 -4.108 -3.955 1.00 96.69 99 PHE A CA 1
ATOM 785 C C . PHE A 1 99 ? -6.357 -4.588 -3.346 1.00 96.69 99 PHE A C 1
ATOM 787 O O . PHE A 1 99 ? -6.969 -3.842 -2.585 1.00 96.69 99 PHE A O 1
ATOM 794 N N . THR A 1 100 ? -6.779 -5.825 -3.619 1.00 96.19 100 THR A N 1
ATOM 795 C CA . THR A 1 100 ? -8.041 -6.368 -3.098 1.00 96.19 100 THR A CA 1
ATOM 796 C C . THR A 1 100 ? -8.103 -6.320 -1.575 1.00 96.19 100 THR A C 1
ATOM 798 O O . THR A 1 100 ? -9.115 -5.890 -1.031 1.00 96.19 100 THR A O 1
ATOM 801 N N . PHE A 1 101 ? -7.030 -6.709 -0.878 1.00 92.88 101 PHE A N 1
ATOM 802 C CA . PHE A 1 101 ? -7.022 -6.743 0.588 1.00 92.88 101 PHE A CA 1
ATOM 803 C C . PHE A 1 101 ? -7.349 -5.383 1.237 1.00 92.88 101 PHE A C 1
ATOM 805 O O . PHE A 1 101 ? -8.351 -5.308 1.952 1.00 92.88 101 PHE A O 1
ATOM 812 N N . PRO A 1 102 ? -6.591 -4.292 0.993 1.00 95.81 102 PRO A N 1
ATOM 813 C CA . PRO A 1 102 ? -6.898 -3.002 1.605 1.00 95.81 102 PRO A CA 1
ATOM 814 C C . PRO A 1 102 ? -8.242 -2.426 1.141 1.00 95.81 102 PRO A C 1
ATOM 816 O O . PRO A 1 102 ? -8.895 -1.734 1.918 1.00 95.81 102 PRO A O 1
ATOM 819 N N . ILE A 1 103 ? -8.701 -2.722 -0.081 1.00 97.06 103 ILE A N 1
ATOM 820 C CA . ILE A 1 103 ? -10.020 -2.275 -0.559 1.00 97.06 103 ILE A CA 1
ATOM 821 C C . ILE A 1 103 ? -11.146 -2.957 0.227 1.00 97.06 103 ILE A C 1
ATOM 823 O O . ILE A 1 103 ? -12.005 -2.274 0.781 1.00 97.06 103 ILE A O 1
ATOM 827 N N . VAL A 1 104 ? -11.129 -4.290 0.316 1.00 97.12 104 VAL A N 1
ATOM 828 C CA . VAL A 1 104 ? -12.149 -5.056 1.051 1.00 97.12 104 VAL A CA 1
ATOM 829 C C . VAL A 1 104 ? -12.127 -4.691 2.533 1.00 97.12 104 VAL A C 1
ATOM 831 O O . VAL A 1 104 ? -13.183 -4.477 3.124 1.00 97.12 104 VAL A O 1
ATOM 834 N N . LEU A 1 105 ? -10.935 -4.538 3.117 1.00 95.81 105 LEU A N 1
ATOM 835 C CA . LEU A 1 105 ? -10.780 -4.092 4.500 1.00 95.81 105 LEU A CA 1
ATOM 836 C C . LEU A 1 105 ? -11.386 -2.700 4.719 1.00 95.81 105 LEU A C 1
ATOM 838 O O . LEU A 1 105 ? -12.098 -2.494 5.699 1.00 95.81 105 LEU A O 1
ATOM 842 N N . SER A 1 106 ? -11.153 -1.763 3.794 1.00 96.62 106 SER A N 1
ATOM 843 C CA . SER A 1 106 ? -11.727 -0.415 3.878 1.00 96.62 106 SER A CA 1
ATOM 844 C C . SER A 1 106 ? -13.254 -0.458 3.843 1.00 96.62 106 SER A C 1
ATOM 846 O O . SER A 1 106 ? -13.900 0.163 4.683 1.00 96.62 106 SER A O 1
ATOM 848 N N . LEU A 1 107 ? -13.837 -1.232 2.920 1.00 97.12 107 LEU A N 1
ATOM 849 C CA . LEU A 1 107 ? -15.290 -1.396 2.811 1.00 97.12 107 LEU A CA 1
ATOM 850 C C . LEU A 1 107 ? -15.894 -2.013 4.079 1.00 97.12 107 LEU A C 1
ATOM 852 O O . LEU A 1 107 ? -16.901 -1.515 4.577 1.00 97.12 107 LEU A O 1
ATOM 856 N N . ALA A 1 108 ? -15.255 -3.046 4.635 1.00 95.94 108 ALA A N 1
ATOM 857 C CA . ALA A 1 108 ? -15.691 -3.672 5.879 1.00 95.94 108 ALA A CA 1
ATOM 858 C C . ALA A 1 108 ? -15.646 -2.692 7.063 1.00 95.94 108 ALA A C 1
ATOM 860 O O . ALA A 1 108 ? -16.593 -2.633 7.846 1.00 95.94 108 ALA A O 1
ATOM 861 N N . CYS A 1 109 ? -14.589 -1.878 7.171 1.00 95.81 109 CYS A N 1
ATOM 862 C CA . CYS A 1 109 ? -14.484 -0.864 8.222 1.00 95.81 109 CYS A CA 1
ATOM 863 C C . CYS A 1 109 ? -15.536 0.237 8.064 1.00 95.81 109 CYS A C 1
ATOM 865 O O . CYS A 1 109 ? -16.133 0.643 9.055 1.00 95.81 109 CYS A O 1
ATOM 867 N N . ILE A 1 110 ? -15.791 0.705 6.837 1.00 95.38 110 ILE A N 1
ATOM 868 C CA . ILE A 1 110 ? -16.841 1.698 6.562 1.00 95.38 110 ILE A CA 1
ATOM 869 C C . ILE A 1 110 ? -18.206 1.146 6.977 1.00 95.38 110 ILE A C 1
ATOM 871 O O . ILE A 1 110 ? -18.939 1.821 7.693 1.00 95.38 110 ILE A O 1
ATOM 875 N N . PHE A 1 111 ? -18.524 -0.090 6.585 1.00 95.19 111 PHE A N 1
ATOM 876 C CA . PHE A 1 111 ? -19.772 -0.741 6.976 1.00 95.19 111 PHE A CA 1
ATOM 877 C C . PHE A 1 111 ? -19.896 -0.865 8.501 1.00 95.19 111 PHE A C 1
ATOM 879 O O . PHE A 1 111 ? -20.911 -0.462 9.064 1.00 95.19 111 PHE A O 1
ATOM 886 N N . ALA A 1 112 ? -18.850 -1.345 9.182 1.00 93.12 112 ALA A N 1
ATOM 887 C CA . ALA A 1 112 ? -18.834 -1.450 10.638 1.00 93.12 112 ALA A CA 1
ATOM 888 C C . ALA A 1 112 ? -19.050 -0.085 11.308 1.00 93.12 112 ALA A C 1
ATOM 890 O O . ALA A 1 112 ? -19.876 0.035 12.208 1.00 93.12 112 ALA A O 1
ATOM 891 N N . LEU A 1 113 ? -18.357 0.959 10.844 1.00 92.94 113 LEU A N 1
ATOM 892 C CA . LEU A 1 113 ? -18.524 2.314 11.364 1.00 92.94 113 LEU A CA 1
ATOM 893 C C . LEU A 1 113 ? -19.961 2.807 11.180 1.00 92.94 113 LEU A C 1
ATOM 895 O O . LEU A 1 113 ? -20.531 3.297 12.145 1.00 92.94 113 LEU A O 1
ATOM 899 N N . ILE A 1 114 ? -20.568 2.633 10.001 1.00 92.88 114 ILE A N 1
ATOM 900 C CA . ILE A 1 114 ? -21.976 3.005 9.771 1.00 92.88 114 ILE A CA 1
ATOM 901 C C . ILE A 1 114 ? -22.886 2.332 10.806 1.00 92.88 114 ILE A C 1
ATOM 903 O O . ILE A 1 114 ? -23.689 3.015 11.434 1.00 92.88 114 ILE A O 1
ATOM 907 N N . VAL A 1 115 ? -22.708 1.029 11.049 1.00 89.81 115 VAL A N 1
ATOM 908 C CA . VAL A 1 115 ? -23.481 0.285 12.060 1.00 89.81 115 VAL A CA 1
ATOM 909 C C . VAL A 1 115 ? -23.279 0.857 13.470 1.00 89.81 115 VAL A C 1
ATOM 911 O O . VAL A 1 115 ? -24.251 1.034 14.196 1.00 89.81 115 VAL A O 1
ATOM 914 N N . PHE A 1 116 ? -22.047 1.203 13.859 1.00 83.25 116 PHE A N 1
ATOM 915 C CA . PHE A 1 116 ? -21.761 1.817 15.166 1.00 83.25 116 PHE A CA 1
ATOM 916 C C . PHE A 1 116 ? -22.242 3.264 15.313 1.00 83.25 116 PHE A C 1
ATOM 918 O O . PHE A 1 116 ? -22.345 3.742 16.435 1.00 83.25 116 PHE A O 1
ATOM 925 N N . TYR A 1 117 ? -22.443 3.992 14.215 1.00 78.88 117 TYR A N 1
ATOM 926 C CA . TYR A 1 117 ? -22.914 5.380 14.235 1.00 78.88 117 TYR A CA 1
ATOM 927 C C . TYR A 1 117 ? -24.440 5.503 14.138 1.00 78.88 117 TYR A C 1
ATOM 929 O O . TYR A 1 117 ? -24.969 6.581 14.402 1.00 78.88 117 TYR A O 1
ATOM 937 N N . TRP A 1 118 ? -25.130 4.438 13.726 1.00 68.19 118 TRP A N 1
ATOM 938 C CA . TRP A 1 118 ? -26.593 4.370 13.670 1.00 68.19 118 TRP A CA 1
ATOM 939 C C . TRP A 1 118 ? -27.246 3.710 14.890 1.00 68.19 118 TRP A C 1
ATOM 941 O O . TRP A 1 118 ? -28.458 3.845 15.044 1.00 68.19 118 TRP A O 1
ATOM 951 N N . ASN A 1 119 ? -26.464 3.048 15.745 1.00 55.88 119 ASN A N 1
ATOM 952 C CA . ASN A 1 119 ? -26.858 2.656 17.104 1.00 55.88 119 ASN A CA 1
ATOM 953 C C . ASN A 1 119 ? -26.441 3.724 18.119 1.00 55.88 119 ASN A C 1
ATOM 955 O O . ASN A 1 119 ? -27.143 3.842 19.145 1.00 55.88 119 ASN A O 1
#